Protein AF-P41651-F1 (afdb_monomer_lite)

Radius of gyration: 26.73 Å; chains: 1; bounding box: 89×27×40 Å

Organism: Pinus thunbergii (NCBI:txid3350)

pLDDT: mean 83.19, std 16.48, range [43.84, 97.44]

Structure (mmCIF, N/CA/C/O backbone):
data_AF-P41651-F1
#
_entry.id   AF-P41651-F1
#
loop_
_atom_site.group_PDB
_atom_site.id
_atom_site.type_symbol
_atom_site.label_atom_id
_atom_site.label_alt_id
_atom_site.label_comp_id
_atom_site.label_asym_id
_atom_site.label_entity_id
_atom_site.label_seq_id
_atom_site.pdbx_PDB_ins_code
_atom_site.Cartn_x
_atom_site.Cartn_y
_atom_site.Cartn_z
_atom_site.occupancy
_atom_site.B_iso_or_equiv
_atom_site.auth_seq_id
_atom_site.auth_comp_id
_atom_site.auth_asym_id
_atom_site.auth_atom_id
_atom_site.pdbx_PDB_model_num
ATOM 1 N N . MET A 1 1 ? 25.292 20.462 -5.901 1.00 89.12 1 MET A N 1
ATOM 2 C CA . MET A 1 1 ? 24.093 19.616 -6.120 1.00 89.12 1 MET A CA 1
ATOM 3 C C . MET A 1 1 ? 24.206 18.903 -7.459 1.00 89.12 1 MET A C 1
ATOM 5 O O . MET A 1 1 ? 24.634 19.533 -8.419 1.00 89.12 1 MET A O 1
ATOM 9 N N . ALA A 1 2 ? 23.850 17.617 -7.538 1.00 94.12 2 ALA A N 1
ATOM 10 C CA . ALA A 1 2 ? 23.879 16.877 -8.802 1.00 94.12 2 ALA A CA 1
ATOM 11 C C . ALA A 1 2 ? 22.687 17.270 -9.691 1.00 94.12 2 ALA A C 1
ATOM 13 O O . ALA A 1 2 ? 21.538 17.241 -9.250 1.00 94.12 2 ALA A O 1
ATOM 14 N N . VAL A 1 3 ? 22.962 17.626 -10.947 1.00 95.31 3 VAL A N 1
ATOM 15 C CA . VAL A 1 3 ? 21.951 18.060 -11.924 1.00 95.31 3 VAL A CA 1
ATOM 16 C C . VAL A 1 3 ? 21.708 16.941 -12.942 1.00 95.31 3 VAL A C 1
ATOM 18 O O . VAL A 1 3 ? 22.669 16.378 -13.472 1.00 95.31 3 VAL A O 1
ATOM 21 N N . PRO A 1 4 ? 20.447 16.593 -13.263 1.00 94.94 4 PRO A N 1
ATOM 22 C CA . PRO A 1 4 ? 20.170 15.555 -14.244 1.00 94.94 4 PRO A CA 1
ATOM 23 C C . PRO A 1 4 ? 20.583 16.015 -15.645 1.00 94.94 4 PRO A C 1
ATOM 25 O O . PRO A 1 4 ? 20.031 16.965 -16.193 1.00 94.94 4 PRO A O 1
ATOM 28 N N . LYS A 1 5 ? 21.505 15.284 -16.277 1.00 96.69 5 LYS A N 1
ATOM 29 C CA . LYS A 1 5 ? 21.976 15.607 -17.634 1.00 96.69 5 LYS A CA 1
ATOM 30 C C . LYS A 1 5 ? 20.886 15.481 -18.704 1.00 96.69 5 LYS A C 1
ATOM 32 O O . LYS A 1 5 ? 20.942 16.154 -19.730 1.00 96.69 5 LYS A O 1
ATOM 37 N N . LYS A 1 6 ? 19.917 14.583 -18.502 1.00 95.94 6 LYS A N 1
ATOM 38 C CA . LYS A 1 6 ? 18.837 14.276 -19.452 1.00 95.94 6 LYS A CA 1
ATOM 39 C C . LYS A 1 6 ? 17.497 14.169 -18.731 1.00 95.94 6 LYS A C 1
ATOM 41 O O . LYS A 1 6 ? 17.422 13.759 -17.572 1.00 95.94 6 LYS A O 1
ATOM 46 N N . ARG A 1 7 ? 16.414 14.488 -19.447 1.00 94.12 7 ARG A N 1
ATOM 47 C CA . ARG A 1 7 ? 15.049 14.339 -18.927 1.00 94.12 7 ARG A CA 1
ATOM 48 C C . ARG A 1 7 ? 14.680 12.868 -18.741 1.00 94.12 7 ARG A C 1
ATOM 50 O O . ARG A 1 7 ? 15.102 11.994 -19.494 1.00 94.12 7 ARG A O 1
ATOM 57 N N . THR A 1 8 ? 13.802 12.601 -17.783 1.00 95.00 8 THR A N 1
ATOM 58 C CA . THR A 1 8 ? 13.225 11.262 -17.613 1.00 95.00 8 THR A CA 1
ATOM 59 C C . THR A 1 8 ? 12.239 10.952 -18.741 1.00 95.00 8 THR A C 1
ATOM 61 O O . THR A 1 8 ? 11.409 11.791 -19.099 1.00 95.00 8 THR A O 1
ATOM 64 N N . SER A 1 9 ? 12.317 9.744 -19.310 1.00 97.31 9 SER A N 1
ATOM 65 C CA . SER A 1 9 ? 11.387 9.319 -20.362 1.00 97.31 9 SER A CA 1
ATOM 66 C C . SER A 1 9 ? 9.945 9.262 -19.843 1.00 97.31 9 SER A C 1
ATOM 68 O O . SER A 1 9 ? 9.698 9.069 -18.645 1.00 97.31 9 SER A O 1
ATOM 70 N N . ARG A 1 10 ? 8.969 9.417 -20.752 1.00 96.56 10 ARG A N 1
ATOM 71 C CA . ARG A 1 10 ? 7.537 9.398 -20.405 1.00 96.56 10 ARG A CA 1
ATOM 72 C C . ARG A 1 10 ? 7.147 8.100 -19.684 1.00 96.56 10 ARG A C 1
ATOM 74 O O . ARG A 1 10 ? 6.473 8.172 -18.660 1.00 96.56 10 ARG A O 1
ATOM 81 N N . SER A 1 11 ? 7.627 6.948 -20.162 1.00 97.06 11 SER A N 1
ATOM 82 C CA . SER A 1 11 ? 7.372 5.637 -19.540 1.00 97.06 11 SER A CA 1
ATOM 83 C C . SER A 1 11 ? 7.931 5.556 -18.111 1.00 97.06 11 SER A C 1
ATOM 85 O O . SER A 1 11 ? 7.176 5.324 -17.166 1.00 97.06 11 SER A O 1
ATOM 87 N N . LYS A 1 12 ? 9.213 5.903 -17.908 1.00 96.44 12 LYS A N 1
ATOM 88 C CA . LYS A 1 12 ? 9.846 5.903 -16.573 1.00 96.44 12 LYS A CA 1
ATOM 89 C C . LYS A 1 12 ? 9.120 6.826 -15.589 1.00 96.44 12 LYS A C 1
ATOM 91 O O . LYS A 1 12 ? 8.940 6.479 -14.424 1.00 96.44 12 LYS A O 1
ATOM 96 N N . LYS A 1 13 ? 8.663 7.996 -16.049 1.00 96.50 13 LYS A N 1
ATOM 97 C CA . LYS A 1 13 ? 7.857 8.920 -15.235 1.00 96.50 13 LYS A CA 1
ATOM 98 C C . LYS A 1 13 ? 6.508 8.302 -14.835 1.00 96.50 13 LYS A C 1
ATOM 100 O O . LYS A 1 13 ? 6.126 8.424 -13.672 1.00 96.50 13 LYS A O 1
ATOM 105 N N . LYS A 1 14 ? 5.801 7.646 -15.767 1.00 97.25 14 LYS A N 1
ATOM 106 C CA . LYS A 1 14 ? 4.508 6.984 -15.504 1.00 97.25 14 LYS A CA 1
ATOM 107 C C . LYS A 1 14 ? 4.645 5.846 -14.486 1.00 97.25 14 LYS A C 1
ATOM 109 O O . LYS A 1 14 ? 3.891 5.837 -13.519 1.00 97.25 14 LYS A O 1
ATOM 114 N N . ILE A 1 15 ? 5.645 4.973 -14.628 1.00 97.00 15 ILE A N 1
ATOM 115 C CA . ILE A 1 15 ? 5.882 3.844 -13.705 1.00 97.00 15 ILE A CA 1
ATOM 116 C C . ILE A 1 15 ? 6.034 4.336 -12.258 1.00 97.00 15 ILE A C 1
ATOM 118 O O . ILE A 1 15 ? 5.338 3.857 -11.365 1.00 97.00 15 ILE A O 1
ATOM 122 N N . ARG A 1 16 ? 6.853 5.370 -12.019 1.00 95.75 16 ARG A N 1
ATOM 123 C CA . ARG A 1 16 ? 7.026 5.933 -10.665 1.00 95.75 16 ARG A CA 1
ATOM 124 C C . ARG A 1 16 ? 5.730 6.504 -10.085 1.00 95.75 16 ARG A C 1
ATOM 126 O O . ARG A 1 16 ? 5.462 6.334 -8.898 1.00 95.75 16 ARG A O 1
ATOM 133 N N . LYS A 1 17 ? 4.911 7.168 -10.910 1.00 96.38 17 LYS A N 1
ATOM 134 C CA . LYS A 1 17 ? 3.590 7.661 -10.482 1.00 96.38 17 LYS A CA 1
ATOM 135 C C . LYS A 1 17 ? 2.649 6.504 -10.136 1.00 96.38 17 LYS A C 1
ATOM 137 O O . LYS A 1 17 ? 1.956 6.586 -9.126 1.00 96.38 17 LYS A O 1
ATOM 142 N N . ASN A 1 18 ? 2.652 5.430 -10.925 1.00 96.00 18 ASN A N 1
ATOM 143 C CA . ASN A 1 18 ? 1.813 4.256 -10.684 1.00 96.00 18 ASN A CA 1
ATOM 144 C C . ASN A 1 18 ? 2.176 3.551 -9.373 1.00 96.00 18 ASN A C 1
ATOM 146 O O . ASN A 1 18 ? 1.272 3.183 -8.634 1.00 96.00 18 ASN A O 1
ATOM 150 N N . VAL A 1 19 ? 3.463 3.463 -9.015 1.00 95.94 19 VAL A N 1
ATOM 151 C CA . VAL A 1 19 ? 3.889 2.929 -7.706 1.00 95.94 19 VAL A CA 1
ATOM 152 C C . VAL A 1 19 ? 3.282 3.731 -6.548 1.00 95.94 19 VAL A C 1
ATOM 154 O O . VAL A 1 19 ? 2.788 3.145 -5.586 1.00 95.94 19 VAL A O 1
ATOM 157 N N . ARG A 1 20 ? 3.246 5.070 -6.645 1.00 93.12 20 ARG A N 1
ATOM 158 C CA . ARG A 1 20 ? 2.581 5.915 -5.635 1.00 93.12 20 ARG A CA 1
ATOM 159 C C . ARG A 1 20 ? 1.070 5.658 -5.589 1.00 93.12 20 ARG A C 1
ATOM 161 O O . ARG A 1 20 ? 0.526 5.495 -4.503 1.00 93.12 20 ARG A O 1
ATOM 168 N N . LYS A 1 21 ? 0.408 5.568 -6.747 1.00 94.69 21 LYS A N 1
ATOM 169 C CA . LYS A 1 21 ? -1.034 5.267 -6.843 1.00 94.69 21 LYS A CA 1
ATOM 170 C C . LYS A 1 21 ? -1.387 3.869 -6.313 1.00 94.69 21 LYS A C 1
ATOM 172 O O . LYS A 1 21 ? -2.415 3.708 -5.667 1.00 94.69 21 LYS A O 1
ATOM 177 N N . GLY A 1 22 ? -0.514 2.879 -6.503 1.00 96.31 22 GLY A N 1
ATOM 178 C CA . GLY A 1 22 ? -0.710 1.515 -6.004 1.00 96.31 22 GLY A CA 1
ATOM 179 C C . GLY A 1 22 ? -0.772 1.422 -4.475 1.00 96.31 22 GLY A C 1
ATOM 180 O O . GLY A 1 22 ? -1.489 0.577 -3.943 1.00 96.31 22 GLY A O 1
ATOM 181 N N . LYS A 1 23 ? -0.089 2.321 -3.747 1.00 96.00 23 LYS A N 1
ATOM 182 C CA . LYS A 1 23 ? -0.209 2.408 -2.280 1.00 96.00 23 LYS A CA 1
ATOM 183 C C . LYS A 1 23 ? -1.610 2.851 -1.846 1.00 96.00 23 LYS A C 1
ATOM 185 O O . LYS A 1 23 ? -2.155 2.267 -0.916 1.00 96.00 23 LYS A O 1
ATOM 190 N N . ALA A 1 24 ? -2.200 3.824 -2.547 1.00 95.31 24 ALA A N 1
ATOM 191 C CA . ALA A 1 24 ? -3.558 4.296 -2.268 1.00 95.31 24 ALA A CA 1
ATOM 192 C C . ALA A 1 24 ? -4.600 3.188 -2.488 1.00 95.31 24 ALA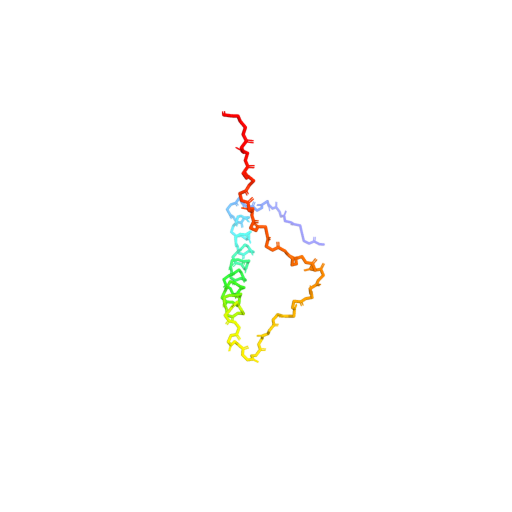 A C 1
ATOM 194 O O . ALA A 1 24 ? -5.469 2.993 -1.647 1.00 95.31 24 ALA A O 1
ATOM 195 N N . TYR A 1 25 ? -4.453 2.391 -3.552 1.00 96.06 25 TYR A N 1
ATOM 196 C CA . TYR A 1 25 ? -5.315 1.230 -3.801 1.00 96.06 25 TYR A CA 1
ATOM 197 C C . TYR A 1 25 ? -5.286 0.213 -2.647 1.00 96.06 25 TYR A C 1
ATOM 199 O O . TYR A 1 25 ? -6.329 -0.213 -2.157 1.00 96.06 25 TYR A O 1
ATOM 207 N N . ARG A 1 26 ? -4.090 -0.125 -2.142 1.00 96.38 26 ARG A N 1
ATOM 208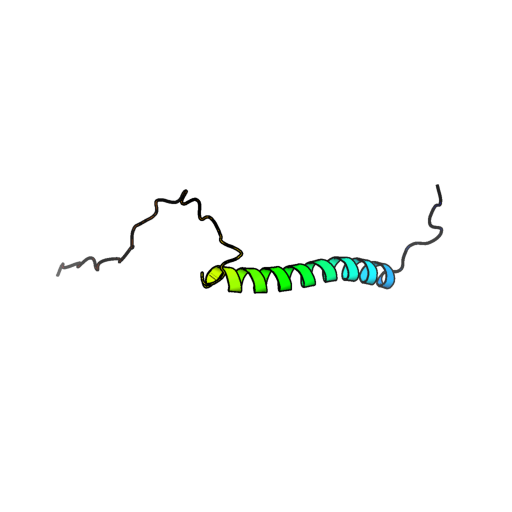 C CA . ARG A 1 26 ? -3.953 -1.027 -0.984 1.00 96.38 26 ARG A CA 1
ATOM 209 C C . ARG A 1 26 ? -4.583 -0.452 0.287 1.00 96.38 26 ARG A C 1
ATOM 211 O O . ARG A 1 26 ? -5.149 -1.211 1.068 1.00 96.38 26 ARG A O 1
ATOM 218 N N . ALA A 1 27 ? -4.480 0.860 0.503 1.00 97.31 27 ALA A N 1
ATOM 219 C CA . ALA A 1 27 ? -5.130 1.527 1.629 1.00 97.31 27 ALA A CA 1
ATOM 220 C C . ALA A 1 27 ? -6.664 1.479 1.507 1.00 97.31 27 ALA A C 1
ATOM 222 O O . ALA A 1 27 ? -7.332 1.161 2.486 1.00 97.31 27 ALA A O 1
ATOM 223 N N . ALA A 1 28 ? -7.206 1.694 0.304 1.00 96.69 28 ALA A N 1
ATOM 224 C CA . ALA A 1 28 ? -8.644 1.634 0.041 1.00 96.69 28 ALA A CA 1
ATOM 225 C C . ALA A 1 28 ? -9.239 0.243 0.324 1.00 96.69 28 ALA A C 1
ATOM 227 O O . ALA A 1 28 ? -10.275 0.151 0.974 1.00 96.69 28 ALA A O 1
ATOM 228 N N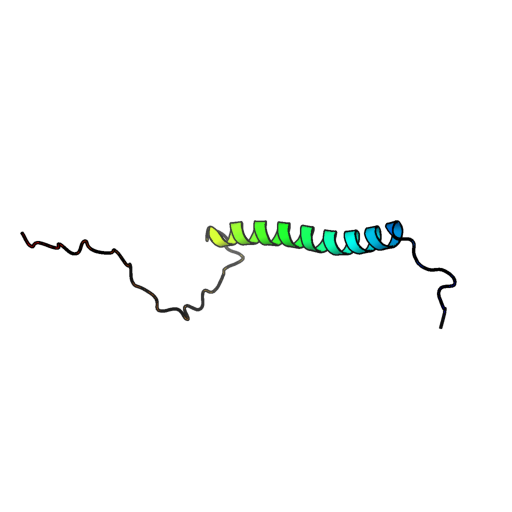 . ILE A 1 29 ? -8.559 -0.840 -0.077 1.00 97.44 29 ILE A N 1
ATOM 229 C CA . ILE A 1 29 ? -9.012 -2.214 0.221 1.00 97.44 29 ILE A CA 1
ATOM 230 C C . ILE A 1 29 ? -9.093 -2.452 1.734 1.00 97.44 29 ILE A C 1
ATOM 232 O O . ILE A 1 29 ? -10.086 -2.985 2.228 1.00 97.44 29 ILE A O 1
ATOM 236 N N . LYS A 1 30 ? -8.056 -2.048 2.478 1.00 96.50 30 LYS A N 1
ATOM 237 C CA . LYS A 1 30 ? -8.033 -2.195 3.940 1.00 96.50 30 LYS A CA 1
ATOM 238 C C . LYS A 1 30 ? -9.145 -1.381 4.603 1.00 96.50 30 LYS A C 1
ATOM 240 O O . LYS A 1 30 ? -9.822 -1.902 5.481 1.00 96.50 30 LYS A O 1
ATOM 245 N N . ALA A 1 31 ? -9.355 -0.143 4.154 1.00 95.69 31 ALA A N 1
ATOM 246 C CA . ALA A 1 31 ? -10.413 0.728 4.659 1.00 95.69 31 ALA A CA 1
ATOM 247 C C . ALA A 1 31 ? -11.813 0.157 4.385 1.00 95.69 31 ALA A C 1
ATOM 249 O O . ALA A 1 31 ? -12.651 0.162 5.279 1.00 95.69 31 ALA A O 1
ATOM 250 N N . PHE A 1 32 ? -12.054 -0.391 3.190 1.00 95.06 32 PHE A N 1
ATOM 251 C CA . PHE A 1 32 ? -13.337 -1.008 2.845 1.00 95.06 32 PHE A CA 1
ATOM 252 C C . PHE A 1 32 ? -13.645 -2.238 3.710 1.00 95.06 32 PHE A C 1
ATOM 254 O O . PHE A 1 32 ? -14.750 -2.357 4.236 1.00 95.06 32 PHE A O 1
ATOM 261 N N . SER A 1 33 ? -12.659 -3.123 3.900 1.00 93.38 33 SER A N 1
ATOM 262 C CA . SER A 1 33 ? -12.788 -4.286 4.791 1.00 93.38 33 SER A CA 1
ATOM 263 C C . SER A 1 33 ? -13.100 -3.863 6.232 1.00 93.38 33 SER A C 1
ATOM 265 O O . SER A 1 33 ? -14.021 -4.387 6.858 1.00 93.38 33 SER A O 1
ATOM 267 N N . LEU A 1 34 ? -12.392 -2.845 6.731 1.00 91.94 34 LEU A N 1
ATOM 268 C CA . LEU A 1 34 ? -12.612 -2.301 8.068 1.00 91.94 34 LEU A CA 1
ATOM 269 C C . LEU A 1 34 ? -14.010 -1.685 8.217 1.00 91.94 34 LEU A C 1
ATOM 271 O O . LEU A 1 34 ? -14.704 -1.991 9.181 1.00 91.94 34 LEU A O 1
ATOM 275 N N . ALA A 1 35 ? -14.448 -0.875 7.252 1.00 92.62 35 ALA A N 1
ATOM 276 C CA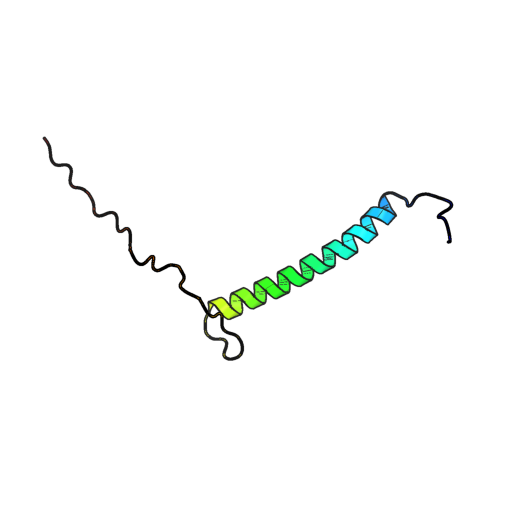 . ALA A 1 35 ? -15.774 -0.262 7.267 1.00 92.62 35 ALA A CA 1
ATOM 277 C C . ALA A 1 35 ? -16.879 -1.324 7.345 1.00 92.62 35 ALA A C 1
ATOM 279 O O . ALA A 1 35 ? -17.759 -1.222 8.192 1.00 92.62 35 ALA A O 1
ATOM 280 N N . LYS A 1 36 ? -16.786 -2.393 6.541 1.00 92.44 36 LYS A N 1
ATOM 281 C CA . LYS A 1 36 ? -17.728 -3.522 6.604 1.00 92.44 36 LYS A CA 1
ATOM 282 C C . LYS A 1 36 ? -17.757 -4.187 7.979 1.00 92.44 36 LYS A C 1
ATOM 284 O O . LYS A 1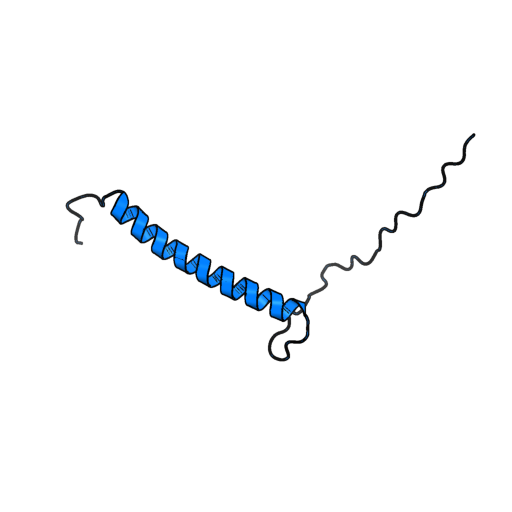 36 ? -18.840 -4.502 8.457 1.00 92.44 36 LYS A O 1
ATOM 289 N N . SER A 1 37 ? -16.598 -4.378 8.613 1.00 90.31 37 SER A N 1
ATOM 290 C CA . SER A 1 37 ? -16.525 -4.952 9.963 1.00 90.31 37 SER A CA 1
ATOM 291 C C . SER A 1 37 ? -17.152 -4.050 11.026 1.00 90.31 37 SER A C 1
ATOM 293 O O . SER A 1 37 ? -17.730 -4.567 11.974 1.00 90.31 37 SER A O 1
ATOM 295 N N . ILE A 1 38 ? -17.014 -2.731 10.893 1.00 89.81 38 ILE A N 1
ATOM 296 C CA . ILE A 1 38 ? -17.587 -1.762 11.833 1.00 89.81 38 ILE A CA 1
ATOM 297 C C . ILE A 1 38 ? -19.106 -1.662 11.636 1.00 89.81 38 ILE A C 1
ATOM 299 O O . ILE A 1 38 ? -19.847 -1.636 12.614 1.00 89.81 38 ILE A O 1
ATOM 303 N N . SER A 1 39 ? -19.586 -1.657 10.387 1.00 87.38 39 SER A N 1
ATOM 304 C CA . SER A 1 39 ? -21.012 -1.502 10.068 1.00 87.38 39 SER A CA 1
ATOM 305 C C . SER A 1 39 ? -21.910 -2.615 10.615 1.00 87.38 39 SER A C 1
ATOM 307 O O . SER A 1 39 ? -23.103 -2.386 10.764 1.00 87.38 39 SER A O 1
ATOM 309 N N . THR A 1 40 ? -21.385 -3.811 10.903 1.00 88.31 40 THR A N 1
ATOM 310 C CA . THR A 1 40 ? -22.185 -4.898 11.498 1.00 88.31 40 THR A CA 1
ATOM 311 C C . THR A 1 40 ? -22.371 -4.755 13.009 1.00 88.31 40 THR A C 1
ATOM 313 O O . THR A 1 40 ? -23.211 -5.443 13.576 1.00 88.31 40 THR A O 1
ATOM 316 N N . GLY A 1 41 ? -21.582 -3.911 13.686 1.00 84.94 41 GLY A N 1
ATOM 317 C CA . GLY A 1 41 ? -21.658 -3.714 15.139 1.00 84.94 41 GLY A CA 1
ATOM 318 C C . GLY A 1 41 ? -21.214 -4.915 15.990 1.00 84.94 41 GLY A C 1
ATOM 319 O O . GLY A 1 41 ? -21.282 -4.856 17.213 1.00 84.94 41 GLY A O 1
ATOM 320 N N . HIS A 1 42 ? -20.741 -6.008 15.381 1.00 86.94 42 HIS A N 1
ATOM 321 C CA . HIS A 1 42 ? -20.318 -7.219 16.101 1.00 86.94 42 HIS A CA 1
ATOM 322 C C . HIS A 1 42 ? -18.842 -7.195 16.539 1.00 86.94 42 HIS A C 1
ATOM 324 O O . HIS A 1 42 ? -18.388 -8.091 17.258 1.00 86.94 42 HIS A O 1
ATOM 330 N N . SER A 1 43 ? -18.064 -6.201 16.102 1.00 85.69 43 SER A N 1
ATOM 331 C CA . SER A 1 43 ? -16.653 -6.070 16.464 1.00 85.69 43 SER A CA 1
ATOM 332 C C . SER A 1 43 ? -16.486 -5.593 17.908 1.00 85.69 43 SER A C 1
ATOM 334 O O . SER A 1 43 ? -16.891 -4.493 18.259 1.00 85.69 43 SER A O 1
ATOM 336 N N . LYS A 1 44 ? -15.811 -6.394 18.742 1.00 85.19 44 LYS A N 1
ATOM 337 C CA . LYS A 1 44 ? -15.498 -6.029 20.138 1.00 85.19 44 LYS A CA 1
ATOM 338 C C . LYS A 1 44 ? -14.292 -5.091 20.282 1.00 85.19 44 LYS A C 1
ATOM 340 O O . LYS A 1 44 ? -14.127 -4.472 21.323 1.00 85.19 44 LYS A O 1
ATOM 345 N N . SER A 1 45 ? -13.425 -5.022 19.271 1.00 87.19 45 SER A N 1
ATOM 346 C CA . SER A 1 45 ? -12.153 -4.285 19.324 1.00 87.19 45 SER A CA 1
ATOM 347 C C . SER A 1 45 ? -12.211 -2.868 18.752 1.00 87.19 45 SER A C 1
ATOM 349 O O . SER A 1 45 ? -11.379 -2.041 19.110 1.00 87.19 45 SER A O 1
ATOM 351 N N . PHE A 1 46 ? -13.165 -2.581 17.865 1.00 83.75 46 PHE A N 1
ATOM 352 C CA . PHE A 1 46 ? -13.314 -1.283 17.212 1.00 83.75 46 PHE A CA 1
ATOM 353 C C . PHE A 1 46 ? -14.789 -0.887 17.201 1.00 83.75 46 PHE A C 1
ATOM 355 O O . PHE A 1 46 ? -15.641 -1.706 16.859 1.00 83.75 46 PHE A O 1
ATOM 362 N N . TYR A 1 47 ? -15.068 0.368 17.544 1.00 82.56 47 TYR A N 1
ATOM 363 C CA . TYR A 1 47 ? -16.394 0.975 17.497 1.00 82.56 47 TYR A CA 1
ATOM 364 C C . TYR A 1 47 ? -16.285 2.396 16.936 1.00 82.56 47 TYR A C 1
ATOM 366 O O . TYR A 1 47 ? -15.276 3.076 17.129 1.00 82.56 47 TYR A O 1
ATOM 374 N N . CYS A 1 48 ? -17.313 2.835 16.215 1.00 82.44 48 CYS A N 1
ATOM 375 C CA . CYS A 1 48 ? -17.459 4.232 15.822 1.00 82.44 48 CYS A CA 1
ATOM 376 C C . CYS A 1 48 ? -18.305 4.941 16.877 1.00 82.44 48 CYS A C 1
ATOM 378 O O . CYS A 1 48 ? -19.421 4.511 17.151 1.00 82.44 48 CYS A O 1
ATOM 380 N N . ILE A 1 49 ? -17.779 6.019 17.457 1.00 84.44 49 ILE A N 1
ATOM 381 C CA . ILE A 1 49 ? -18.585 6.944 18.256 1.00 84.44 49 ILE A CA 1
ATOM 382 C C . ILE A 1 49 ? -19.315 7.828 17.252 1.00 84.44 49 ILE A C 1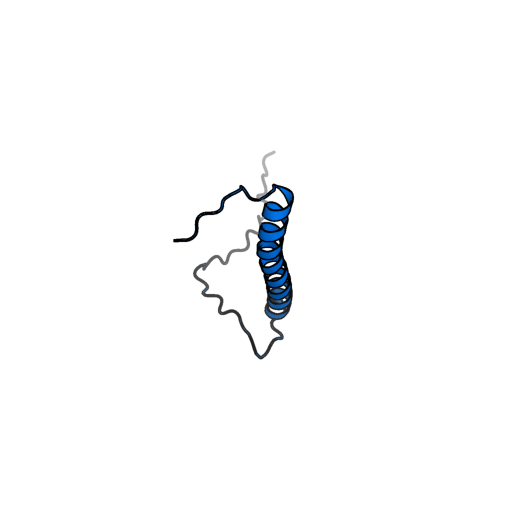
ATOM 384 O O . ILE A 1 49 ? -18.679 8.594 16.526 1.00 84.44 49 ILE A O 1
ATOM 388 N N . VAL A 1 50 ? -20.630 7.668 17.154 1.00 82.88 50 VAL A N 1
ATOM 389 C CA . VAL A 1 50 ? -21.462 8.608 16.410 1.00 82.88 50 VAL A CA 1
ATOM 390 C C . VAL A 1 50 ? -21.699 9.780 17.356 1.00 82.88 50 VAL A C 1
ATOM 392 O O . VAL A 1 50 ? -22.401 9.639 18.351 1.00 82.88 50 VAL A O 1
ATOM 395 N N . ASN A 1 51 ? -21.032 10.909 17.110 1.00 78.44 51 ASN A N 1
ATOM 396 C CA . ASN A 1 51 ? -21.434 12.160 17.739 1.00 78.44 51 ASN A CA 1
ATOM 397 C C . ASN A 1 51 ? -22.681 12.604 16.983 1.00 78.44 51 ASN A C 1
ATOM 399 O O . ASN A 1 51 ? -22.583 13.060 15.841 1.00 78.44 51 ASN A O 1
ATOM 403 N N . ASP A 1 52 ? -23.844 12.373 17.579 1.00 64.88 52 ASP A N 1
ATOM 404 C CA . ASP A 1 52 ? -25.130 12.785 17.032 1.00 64.88 52 ASP A CA 1
ATOM 405 C C . ASP A 1 52 ? -25.260 14.321 17.081 1.00 64.88 52 ASP A C 1
ATOM 407 O O . ASP A 1 52 ? -26.098 14.866 17.789 1.00 64.88 52 ASP A O 1
ATOM 411 N N . ASP A 1 53 ? -24.480 15.044 16.272 1.00 61.16 53 ASP A N 1
ATOM 412 C CA . ASP A 1 53 ? -24.707 16.474 15.988 1.00 61.16 53 ASP A CA 1
ATOM 413 C C . ASP A 1 53 ? -25.855 16.666 14.969 1.00 61.16 53 ASP A C 1
ATOM 415 O O . ASP A 1 53 ? -26.040 17.728 14.377 1.00 61.16 53 ASP A O 1
ATOM 419 N N . SER A 1 54 ? -26.652 15.615 14.761 1.00 55.22 54 SER A N 1
ATOM 420 C CA . SER A 1 54 ? -27.877 15.621 13.972 1.00 55.22 54 SER A CA 1
ATOM 421 C C . SER A 1 54 ? -28.984 14.940 14.768 1.00 55.22 54 SER A C 1
ATOM 423 O O . SER A 1 54 ? -29.384 13.805 14.519 1.00 55.22 54 SER A O 1
ATOM 425 N N . SER A 1 55 ? -29.521 15.693 15.724 1.00 51.22 55 SER A N 1
ATOM 426 C CA . SER A 1 55 ? -30.912 15.602 16.158 1.00 51.22 55 SER A CA 1
ATOM 427 C C . SER A 1 55 ? -31.840 15.839 14.952 1.00 51.22 55 SER A C 1
ATOM 429 O O . SER A 1 55 ? -32.447 16.888 14.779 1.00 51.22 55 SER A O 1
ATOM 431 N N . GLY A 1 56 ? -31.903 14.849 14.065 1.00 48.41 56 GLY A N 1
ATOM 432 C CA . GLY A 1 56 ? -32.731 14.806 12.863 1.00 48.41 56 GLY A CA 1
ATOM 433 C C . GLY A 1 56 ? -33.572 13.539 12.837 1.00 48.41 56 GLY A C 1
ATOM 434 O O . GLY A 1 56 ? -33.714 12.901 11.801 1.00 48.41 56 GLY A O 1
ATOM 435 N N . SER A 1 57 ? -34.098 13.157 14.002 1.00 43.84 57 SER A N 1
ATOM 436 C CA . SER A 1 57 ? -35.283 12.314 14.093 1.00 43.84 57 SER A CA 1
ATOM 437 C C . SER A 1 57 ? -36.449 13.070 13.458 1.00 43.84 57 SER A C 1
ATOM 439 O O . SER A 1 57 ? -36.963 14.034 14.018 1.00 43.84 57 SER A O 1
ATOM 441 N N . SER A 1 58 ? -36.840 12.681 12.254 1.00 50.88 58 SER A N 1
ATOM 442 C CA . SER A 1 58 ? -38.251 12.585 11.880 1.00 50.88 58 SER A CA 1
ATOM 443 C C . SER A 1 58 ? -38.346 11.839 10.562 1.00 50.88 58 SER A C 1
ATOM 445 O O . SER A 1 58 ? -37.915 12.295 9.507 1.00 50.88 58 SER A O 1
ATOM 447 N N . GLU A 1 59 ? -38.922 10.648 10.658 1.00 47.62 59 GLU A N 1
ATOM 448 C CA . GLU A 1 59 ? -39.619 9.997 9.567 1.00 47.62 59 GLU A CA 1
ATOM 449 C C . GLU A 1 59 ? -40.455 11.032 8.795 1.00 47.62 59 GLU A C 1
ATOM 451 O O . GLU A 1 59 ? -41.501 11.468 9.269 1.00 47.62 59 GLU A O 1
ATOM 456 N N . SER A 1 60 ? -40.064 11.385 7.573 1.00 47.81 60 SER A N 1
ATOM 457 C CA . SER A 1 60 ? -41.033 11.857 6.588 1.00 47.81 60 SER A CA 1
ATOM 458 C C . SER A 1 60 ? -41.691 10.633 5.954 1.00 47.81 60 SER A C 1
ATOM 460 O O . SER A 1 60 ? -41.488 10.294 4.789 1.00 47.81 60 SER A O 1
ATOM 462 N N . LYS A 1 61 ? -42.534 9.957 6.745 1.00 60.09 61 LYS A N 1
ATOM 463 C CA . LYS A 1 61 ? -43.735 9.346 6.174 1.00 60.09 61 LYS A CA 1
ATOM 464 C C . LYS A 1 61 ? -44.532 10.530 5.644 1.00 60.09 61 LYS A C 1
ATOM 466 O O . LYS A 1 61 ? -45.187 11.218 6.419 1.00 60.09 61 LYS A O 1
ATOM 471 N N . LEU A 1 62 ? -44.403 10.829 4.352 1.00 46.56 62 LEU A N 1
ATOM 472 C CA . LEU A 1 62 ? -45.384 11.661 3.670 1.00 46.56 62 LEU A CA 1
ATOM 473 C C . LEU A 1 62 ? -46.705 10.899 3.758 1.00 46.56 62 LEU A C 1
ATOM 475 O O . LEU A 1 62 ? -46.981 9.991 2.978 1.00 46.56 62 LEU A O 1
ATOM 479 N N . THR A 1 63 ? -47.456 11.215 4.806 1.00 58.09 63 THR A N 1
ATOM 480 C CA . THR A 1 63 ? -48.878 10.953 4.915 1.00 58.09 63 THR A CA 1
ATOM 481 C C . THR A 1 63 ? -49.524 11.569 3.688 1.00 58.09 63 THR A C 1
ATOM 483 O O . THR A 1 63 ? -49.295 12.745 3.395 1.00 58.09 63 THR A O 1
ATOM 486 N N . ALA A 1 64 ? -50.267 10.740 2.959 1.00 60.50 64 ALA A N 1
ATOM 487 C CA . ALA A 1 64 ? -51.175 11.163 1.915 1.00 60.50 64 ALA A CA 1
ATOM 488 C C . ALA A 1 64 ? -51.953 12.387 2.410 1.00 60.50 64 ALA A C 1
ATOM 490 O O . ALA A 1 64 ? -52.624 12.332 3.437 1.00 60.50 64 ALA A O 1
ATOM 491 N N . ILE A 1 65 ? -51.768 13.513 1.727 1.00 67.75 65 ILE A N 1
ATOM 492 C CA . ILE A 1 65 ? -52.708 14.617 1.812 1.00 67.75 65 ILE A CA 1
ATOM 493 C C . ILE A 1 65 ? -53.843 14.180 0.896 1.00 67.75 65 ILE A C 1
ATOM 495 O O . ILE A 1 65 ? -53.678 14.156 -0.325 1.00 67.75 65 ILE A O 1
ATOM 499 N N . ASP A 1 66 ? -54.942 13.766 1.513 1.00 62.38 66 ASP A N 1
ATOM 500 C CA . ASP A 1 66 ? -56.252 13.706 0.887 1.00 62.38 66 ASP A CA 1
ATOM 501 C C . ASP A 1 66 ? -56.567 15.112 0.349 1.00 62.38 66 ASP A C 1
ATOM 503 O O . ASP A 1 66 ? -56.804 16.049 1.112 1.00 62.38 66 ASP A O 1
ATOM 507 N N . LEU A 1 67 ? -56.482 15.286 -0.972 1.00 75.25 67 LEU A N 1
ATOM 508 C CA . LEU A 1 67 ? -57.213 16.340 -1.668 1.00 75.25 67 LEU A CA 1
ATOM 509 C C . LEU A 1 67 ? -58.542 15.714 -2.106 1.00 75.25 67 LEU A C 1
ATOM 511 O O . LEU A 1 67 ? -58.624 15.119 -3.179 1.00 75.25 67 LEU A O 1
ATOM 515 N N . ASP A 1 68 ? -59.547 15.821 -1.239 1.00 66.25 68 ASP A N 1
ATOM 516 C CA . ASP A 1 68 ? -60.942 15.914 -1.661 1.00 66.25 68 ASP A CA 1
ATOM 517 C C . ASP A 1 68 ? -61.164 17.338 -2.182 1.00 66.25 68 ASP A C 1
ATOM 519 O O . ASP A 1 68 ? -60.862 18.296 -1.474 1.00 66.25 68 ASP A O 1
ATOM 523 N N . ASP A 1 69 ? -61.620 17.450 -3.429 1.00 69.44 69 ASP A N 1
ATOM 524 C CA . ASP A 1 69 ? -62.563 18.456 -3.938 1.00 69.44 69 ASP A CA 1
ATOM 525 C C . ASP A 1 69 ? -62.707 18.247 -5.464 1.00 69.44 69 ASP A C 1
ATOM 527 O O . ASP A 1 69 ? -61.703 18.196 -6.179 1.00 69.44 69 ASP A O 1
ATOM 531 N N . PRO A 1 70 ? -63.927 18.386 -5.998 1.00 71.00 70 PRO A N 1
ATOM 532 C CA . PRO A 1 70 ? -64.953 17.365 -6.282 1.00 71.00 70 PRO A CA 1
ATOM 533 C C . PRO A 1 70 ? -64.640 16.315 -7.370 1.00 71.00 70 PRO A C 1
ATOM 535 O O . PRO A 1 70 ? -63.813 16.576 -8.272 1.00 71.00 70 PRO A O 1
#

Sequence (70 aa):
MAVPKKRTSRSKKKIRKNVRKGKAYRAAIKAFSLAKSISTGHSKSFYCIVNDDSSGSSESKLTAIDLDDP

InterPro domains:
  IPR002677 Large ribosomal subunit protein bL32 [MF_00340] (1-53)
  IPR002677 Large ribosomal subunit protein bL32 [PF01783] (2-41)
  IPR044958 Large ribosomal subunit protein bL32, plant/cyanobacteria [PTHR36083] (1-48)

Foldseek 3Di:
DDDDPDDDDPVRVVVVVVVVVVVVVVVVVVVVVVVVVAVVVPDPPDHDDPPCPDPPDDPPPVDDDDPDDD

Secondary structure (DSSP, 8-state):
----SSPPPHHHHHHHHHHHHHHHHHHHHHHHHHHHHHHTS--SS-------------------------